Protein AF-A0A8I0SZE8-F1 (afdb_monomer_lite)

Structure (mmCIF, N/CA/C/O backbone):
data_AF-A0A8I0SZE8-F1
#
_entry.id   AF-A0A8I0SZE8-F1
#
loop_
_atom_site.group_PDB
_atom_site.id
_atom_site.type_symbol
_atom_site.label_atom_id
_atom_site.label_alt_id
_atom_site.label_comp_id
_atom_site.label_asym_id
_atom_site.label_entity_id
_atom_site.label_seq_id
_atom_site.pdbx_PDB_ins_code
_atom_site.Cartn_x
_atom_site.Cartn_y
_atom_site.Cartn_z
_atom_site.occupancy
_atom_site.B_iso_or_equiv
_atom_site.auth_seq_id
_atom_site.auth_comp_id
_atom_site.auth_asym_id
_atom_site.auth_atom_id
_atom_site.pdbx_PDB_model_num
ATOM 1 N N . MET A 1 1 ? -25.172 21.418 17.622 1.00 36.47 1 MET A N 1
ATOM 2 C CA . MET A 1 1 ? -24.020 21.881 16.802 1.00 36.47 1 MET A CA 1
ATOM 3 C C . MET A 1 1 ? -23.140 20.658 16.666 1.00 36.47 1 MET A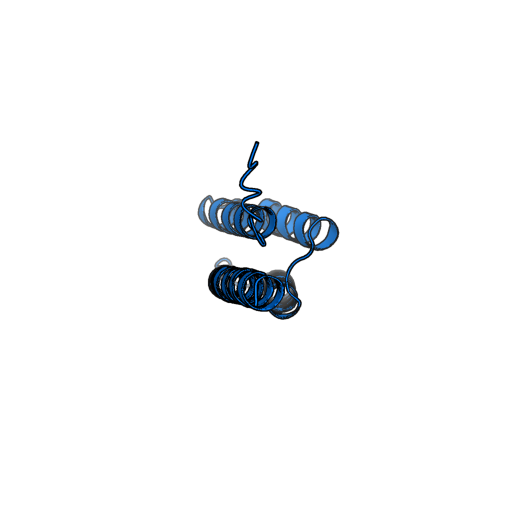 C 1
ATOM 5 O O . MET A 1 1 ? -22.096 20.553 17.294 1.00 36.47 1 MET A O 1
ATOM 9 N N . ASP A 1 2 ? -23.647 19.683 15.924 1.00 39.09 2 ASP A N 1
ATOM 10 C CA . ASP A 1 2 ? -23.094 18.338 15.872 1.00 39.09 2 ASP A CA 1
ATOM 11 C C . ASP A 1 2 ? -22.224 18.283 14.634 1.00 39.09 2 ASP A C 1
ATOM 13 O O . ASP A 1 2 ? -22.675 18.018 13.522 1.00 39.09 2 ASP A O 1
ATOM 17 N N . LYS A 1 3 ? -20.962 18.676 14.817 1.00 39.38 3 LYS A N 1
ATOM 18 C CA . LYS A 1 3 ? -19.938 18.356 13.835 1.00 39.38 3 LYS A CA 1
ATOM 19 C C . LYS A 1 3 ? -19.751 16.850 13.912 1.00 39.38 3 LYS A C 1
ATOM 21 O O . LYS A 1 3 ? -19.012 16.369 14.764 1.00 39.38 3 LYS A O 1
ATOM 26 N N . ASP A 1 4 ? -20.458 16.151 13.032 1.00 42.91 4 ASP A N 1
ATOM 27 C CA . ASP A 1 4 ? -20.156 14.800 12.580 1.00 42.91 4 ASP A CA 1
ATOM 28 C C . ASP A 1 4 ? -18.684 14.786 12.144 1.00 42.91 4 ASP A C 1
ATOM 30 O O . ASP A 1 4 ? -18.330 15.056 10.993 1.00 42.91 4 ASP A O 1
ATOM 34 N N . TYR A 1 5 ? -17.783 14.574 13.102 1.00 44.44 5 TYR A N 1
ATOM 35 C CA . TYR A 1 5 ? -16.401 14.243 12.820 1.00 44.44 5 TYR A CA 1
ATOM 36 C C . TYR A 1 5 ? -16.456 12.848 12.213 1.00 44.44 5 TYR A C 1
ATOM 38 O O . TYR A 1 5 ? -16.372 11.841 12.914 1.00 44.44 5 TYR A O 1
ATOM 46 N N . LYS A 1 6 ? -16.645 12.788 10.892 1.00 50.31 6 LYS A N 1
ATOM 47 C CA . LYS A 1 6 ? -16.295 11.612 10.108 1.00 50.31 6 LYS A CA 1
ATOM 48 C C . LYS A 1 6 ? -14.829 11.353 10.401 1.00 50.31 6 LYS A C 1
ATOM 50 O O . LYS A 1 6 ? -13.952 12.028 9.869 1.00 50.31 6 LYS A O 1
ATOM 55 N N . VAL A 1 7 ? -14.571 10.420 11.308 1.00 56.22 7 VAL A N 1
ATOM 56 C CA . VAL A 1 7 ? -13.226 9.920 11.520 1.00 56.22 7 VAL A CA 1
ATOM 57 C C . VAL A 1 7 ? -12.896 9.139 10.254 1.00 56.22 7 VAL A C 1
ATOM 59 O O . VAL A 1 7 ? -13.357 8.021 10.024 1.00 56.22 7 VAL A O 1
ATOM 62 N N . GLU A 1 8 ? -12.208 9.822 9.351 1.00 63.88 8 GLU A N 1
ATOM 63 C CA . GLU A 1 8 ? -11.745 9.305 8.075 1.00 63.88 8 GLU A CA 1
ATOM 64 C C . GLU A 1 8 ? -10.513 8.434 8.331 1.00 63.88 8 GLU A C 1
ATOM 66 O O . GLU A 1 8 ? -9.372 8.814 8.084 1.00 63.88 8 GLU A O 1
ATOM 71 N N . TYR A 1 9 ? -10.762 7.259 8.919 1.00 74.88 9 TYR A N 1
ATOM 72 C CA . TYR A 1 9 ? -9.723 6.292 9.250 1.00 74.88 9 TYR A CA 1
ATOM 73 C C . TYR A 1 9 ? -8.949 5.899 7.993 1.00 74.88 9 TYR A C 1
ATOM 75 O O . TYR A 1 9 ? -9.532 5.437 7.012 1.00 74.88 9 TYR A O 1
ATOM 83 N N . TYR A 1 10 ? -7.631 6.067 8.048 1.00 83.50 10 TYR A N 1
ATOM 84 C CA . TYR A 1 10 ? -6.682 5.651 7.020 1.00 83.50 10 TYR A CA 1
ATOM 85 C C . TYR A 1 10 ? -6.937 6.204 5.603 1.00 83.50 10 TYR A C 1
ATOM 87 O O . TYR A 1 10 ? -6.527 5.593 4.611 1.00 83.50 10 TYR A O 1
ATOM 95 N N . GLU A 1 11 ? -7.661 7.322 5.458 1.00 86.38 11 GLU A N 1
ATOM 96 C CA . GLU A 1 11 ? -7.936 7.912 4.138 1.00 86.38 11 GLU A CA 1
ATOM 97 C C . GLU A 1 11 ? -6.666 8.453 3.473 1.00 86.38 11 GLU A C 1
ATOM 99 O O . GLU A 1 11 ? -6.490 8.293 2.264 1.00 86.38 11 GLU A O 1
ATOM 104 N N . GLU A 1 12 ? -5.755 9.045 4.246 1.00 89.38 12 GLU A N 1
ATOM 105 C CA . GLU A 1 12 ? -4.487 9.561 3.724 1.00 89.38 12 GLU A CA 1
ATOM 106 C C . GLU A 1 12 ? -3.566 8.431 3.267 1.00 89.38 12 GLU A C 1
ATOM 108 O O . GLU A 1 12 ? -3.031 8.477 2.162 1.00 89.38 12 GLU A O 1
ATOM 113 N N . GLU A 1 13 ? -3.462 7.373 4.065 1.00 90.75 13 GLU A N 1
ATOM 114 C CA . GLU A 1 13 ? -2.728 6.151 3.755 1.00 90.75 13 GLU A CA 1
ATOM 115 C C . GLU A 1 13 ? -3.279 5.463 2.501 1.00 90.75 13 GLU A C 1
ATOM 117 O O . GLU A 1 13 ? -2.523 5.059 1.616 1.00 90.75 13 GLU A O 1
ATOM 122 N N . THR A 1 14 ? -4.607 5.369 2.388 1.00 91.06 14 THR A N 1
ATOM 123 C CA . THR A 1 14 ? -5.269 4.784 1.210 1.00 91.06 14 THR A CA 1
ATOM 124 C C . THR A 1 14 ? -5.000 5.620 -0.035 1.00 91.06 14 THR A C 1
ATOM 126 O O . THR A 1 14 ? -4.726 5.074 -1.106 1.00 91.06 14 THR A O 1
ATOM 129 N N . ARG A 1 15 ? -5.055 6.950 0.096 1.00 91.56 15 ARG A N 1
ATOM 130 C CA . ARG A 1 15 ? -4.765 7.883 -0.995 1.00 91.56 15 ARG A CA 1
ATOM 131 C C . ARG A 1 15 ? -3.313 7.763 -1.449 1.00 91.56 15 ARG A C 1
ATOM 133 O O . ARG A 1 15 ? -3.076 7.700 -2.652 1.00 91.56 15 ARG A O 1
ATOM 140 N N . ALA A 1 16 ? -2.371 7.689 -0.512 1.00 92.19 16 ALA A N 1
ATOM 141 C CA . ALA A 1 16 ? -0.952 7.519 -0.805 1.00 92.19 16 ALA A CA 1
ATOM 142 C C . ALA A 1 16 ? -0.679 6.195 -1.537 1.00 92.19 16 ALA A C 1
ATOM 144 O O . ALA A 1 16 ? -0.063 6.202 -2.599 1.00 92.19 16 ALA A O 1
ATOM 145 N N . LEU A 1 17 ? -1.219 5.074 -1.042 1.00 92.31 17 LEU A N 1
ATOM 146 C CA . LEU A 1 17 ? -1.099 3.768 -1.706 1.00 92.31 17 LEU A CA 1
ATOM 147 C C . LEU A 1 17 ? -1.697 3.761 -3.116 1.00 92.31 17 LEU A C 1
ATOM 149 O O . LEU A 1 17 ? -1.094 3.236 -4.051 1.00 92.31 17 LEU A O 1
ATOM 153 N N . SER A 1 18 ? -2.870 4.374 -3.280 1.00 92.06 18 SER A N 1
ATOM 154 C CA . SER A 1 18 ? -3.527 4.480 -4.585 1.00 92.06 18 SER A CA 1
ATOM 155 C C . SER A 1 18 ? -2.697 5.312 -5.565 1.00 92.06 18 SER A C 1
ATOM 157 O O . SER A 1 18 ? -2.573 4.940 -6.730 1.00 92.06 18 SER A O 1
ATOM 159 N N . ALA A 1 19 ? -2.099 6.415 -5.101 1.00 91.94 19 ALA A N 1
ATOM 160 C CA . ALA A 1 19 ? -1.225 7.251 -5.919 1.00 91.94 19 ALA A CA 1
ATOM 161 C C . ALA A 1 19 ? 0.010 6.474 -6.398 1.00 91.94 19 ALA A C 1
ATOM 163 O O . ALA A 1 19 ? 0.304 6.494 -7.590 1.00 91.94 19 ALA A O 1
ATOM 164 N N . VAL A 1 20 ? 0.660 5.713 -5.511 1.00 92.12 20 VAL A N 1
ATOM 165 C CA . VAL A 1 20 ? 1.811 4.862 -5.861 1.00 92.12 20 VAL A CA 1
ATOM 166 C C . VAL A 1 20 ? 1.434 3.828 -6.928 1.00 92.12 20 VAL A C 1
ATOM 168 O O . VAL A 1 20 ? 2.133 3.695 -7.931 1.00 92.12 20 VAL A O 1
ATOM 171 N N . LEU A 1 21 ? 0.308 3.127 -6.767 1.00 91.00 21 LEU A N 1
ATOM 172 C CA . LEU A 1 21 ? -0.166 2.141 -7.749 1.00 91.00 21 LEU A CA 1
ATOM 173 C C . LEU A 1 21 ? -0.470 2.770 -9.120 1.00 91.00 21 LEU A C 1
ATOM 175 O O . LEU A 1 21 ? -0.142 2.188 -10.155 1.00 91.00 21 LEU A O 1
ATOM 179 N N . LEU A 1 22 ? -1.049 3.974 -9.147 1.00 90.19 22 LEU A N 1
ATOM 180 C CA . LEU A 1 22 ? -1.279 4.723 -10.388 1.00 90.19 22 LEU A CA 1
ATOM 181 C C . LEU A 1 22 ? 0.038 5.181 -11.037 1.00 90.19 22 LEU A C 1
ATOM 183 O O . LEU A 1 22 ? 0.188 5.101 -12.260 1.00 90.19 22 LEU A O 1
ATOM 187 N N . SER A 1 23 ? 1.011 5.623 -10.239 1.00 89.00 23 SER A N 1
ATOM 188 C CA . SER A 1 23 ? 2.355 5.977 -10.710 1.00 89.00 23 SER A CA 1
ATOM 189 C C . SER A 1 23 ? 3.077 4.761 -11.312 1.00 89.00 23 SER A C 1
ATOM 191 O O . SER A 1 23 ? 3.690 4.871 -12.377 1.00 89.00 23 SER A O 1
ATOM 193 N N . LEU A 1 24 ? 2.931 3.575 -10.710 1.00 87.31 24 LEU A N 1
ATOM 194 C CA . LEU A 1 24 ? 3.450 2.316 -11.259 1.00 87.31 24 LEU A CA 1
ATOM 195 C C . LEU A 1 24 ? 2.788 1.956 -12.594 1.00 87.31 24 LEU A C 1
ATOM 197 O O . LEU A 1 24 ? 3.481 1.614 -13.551 1.00 87.31 24 LEU A O 1
ATOM 201 N N . PHE A 1 25 ? 1.462 2.094 -12.692 1.00 84.69 25 PHE A N 1
ATOM 202 C CA . PHE A 1 25 ? 0.719 1.815 -13.925 1.00 84.69 25 PHE A CA 1
ATOM 203 C C . PHE A 1 25 ? 1.087 2.767 -15.074 1.00 84.69 25 PHE A C 1
ATOM 205 O O . PHE A 1 25 ? 1.111 2.371 -16.237 1.00 84.69 25 PHE A O 1
ATOM 212 N N . THR A 1 26 ? 1.422 4.021 -14.762 1.00 84.00 26 THR A N 1
ATOM 213 C CA . THR A 1 26 ? 1.828 5.039 -15.748 1.00 84.00 26 THR A CA 1
ATOM 214 C C . THR A 1 26 ? 3.321 4.991 -16.110 1.00 84.00 26 THR A C 1
ATOM 216 O O . THR A 1 26 ? 3.848 5.945 -16.681 1.00 84.00 26 THR A O 1
ATOM 219 N N . ALA A 1 27 ? 3.992 3.866 -15.826 1.00 71.00 27 ALA A N 1
ATOM 220 C CA . ALA A 1 27 ? 5.399 3.591 -16.131 1.00 71.00 27 ALA A CA 1
ATOM 221 C C . ALA A 1 27 ? 6.412 4.529 -15.440 1.00 71.00 27 ALA A C 1
ATOM 223 O O . ALA A 1 27 ? 7.503 4.764 -15.957 1.00 71.00 27 ALA A O 1
ATOM 224 N N . ARG A 1 28 ? 6.084 5.043 -14.246 1.00 76.12 28 ARG A N 1
ATOM 225 C CA . ARG A 1 28 ? 6.992 5.845 -13.404 1.00 76.12 28 ARG A CA 1
ATOM 226 C C . ARG A 1 28 ? 7.448 5.059 -12.174 1.00 76.12 28 ARG A C 1
ATOM 228 O O . ARG A 1 28 ? 7.271 5.515 -11.049 1.00 76.12 28 ARG A O 1
ATOM 235 N N . ALA A 1 29 ? 8.003 3.866 -12.388 1.00 76.94 29 ALA A N 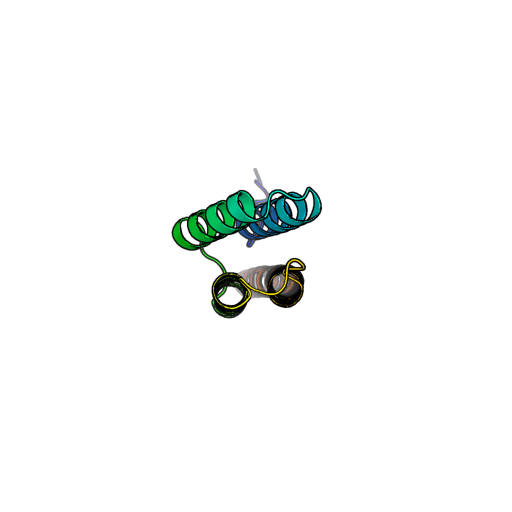1
ATOM 236 C CA . ALA A 1 29 ? 8.268 2.919 -11.304 1.00 76.94 29 ALA A CA 1
ATOM 237 C C . ALA A 1 29 ? 9.240 3.453 -10.238 1.00 76.94 29 ALA A C 1
ATOM 239 O O . ALA A 1 29 ? 8.903 3.426 -9.060 1.00 76.94 29 ALA A O 1
ATOM 240 N N . GLU A 1 30 ? 10.383 4.017 -10.638 1.00 79.38 30 GLU A N 1
ATOM 241 C CA . GLU A 1 30 ? 11.371 4.562 -9.689 1.00 79.38 30 GLU A CA 1
ATOM 242 C C . GLU A 1 30 ? 10.791 5.694 -8.827 1.00 79.38 30 GLU A C 1
ATOM 244 O O . GLU A 1 30 ? 10.983 5.736 -7.613 1.00 79.38 30 GLU A O 1
ATOM 249 N N . ILE A 1 31 ? 10.014 6.589 -9.446 1.00 85.94 31 ILE A N 1
ATOM 250 C CA . ILE A 1 31 ? 9.347 7.690 -8.740 1.00 85.94 31 ILE A CA 1
ATOM 251 C C . ILE A 1 31 ? 8.305 7.129 -7.767 1.00 85.94 31 ILE A C 1
ATOM 253 O O . ILE A 1 31 ? 8.230 7.574 -6.626 1.00 85.94 31 ILE A O 1
ATOM 257 N N . ALA A 1 32 ? 7.535 6.127 -8.195 1.00 89.69 32 ALA A N 1
ATOM 258 C CA . ALA A 1 32 ? 6.491 5.522 -7.379 1.00 89.69 32 ALA A CA 1
ATOM 259 C C . ALA A 1 32 ? 7.051 4.845 -6.119 1.00 8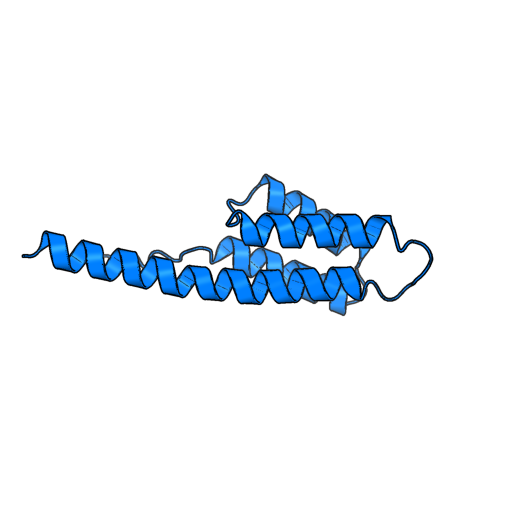9.69 32 ALA A C 1
ATOM 261 O O . ALA A 1 32 ? 6.482 4.999 -5.039 1.00 89.69 32 ALA A O 1
ATOM 262 N N . PHE A 1 33 ? 8.174 4.128 -6.224 1.00 90.25 33 PHE A N 1
ATOM 263 C CA . PHE A 1 33 ? 8.802 3.501 -5.058 1.00 90.25 33 PHE A CA 1
ATOM 264 C C . PHE A 1 33 ? 9.443 4.530 -4.117 1.00 90.25 33 PHE A C 1
ATOM 266 O O . PHE A 1 33 ? 9.294 4.405 -2.902 1.00 90.25 33 PHE A O 1
ATOM 273 N N . GLY A 1 34 ? 10.031 5.611 -4.640 1.00 90.19 34 GLY A N 1
ATOM 274 C CA . GLY A 1 34 ? 10.477 6.731 -3.801 1.00 90.19 34 GLY A CA 1
ATOM 275 C C . GLY A 1 34 ? 9.322 7.435 -3.067 1.00 90.19 34 GLY A C 1
ATOM 276 O O . GLY A 1 34 ? 9.434 7.790 -1.890 1.00 90.19 34 GLY A O 1
ATOM 277 N N . GLU A 1 35 ? 8.172 7.601 -3.727 1.00 91.75 35 GLU A N 1
ATOM 278 C CA . GLU A 1 35 ? 6.944 8.122 -3.109 1.00 91.75 35 GLU A CA 1
ATOM 279 C C . GLU A 1 35 ? 6.395 7.178 -2.028 1.00 91.75 35 GLU A C 1
ATOM 281 O O . GLU A 1 35 ? 5.911 7.638 -0.985 1.00 91.75 35 GLU A O 1
ATOM 286 N N . LEU A 1 36 ? 6.502 5.865 -2.242 1.00 93.44 36 LEU A N 1
ATOM 287 C CA . LEU A 1 36 ? 6.113 4.846 -1.271 1.00 93.44 36 LEU A CA 1
ATOM 288 C C . LEU A 1 36 ? 6.980 4.908 -0.006 1.00 93.44 36 LEU A C 1
ATOM 290 O O . LEU A 1 36 ? 6.429 4.957 1.095 1.00 93.44 36 LEU A O 1
ATOM 294 N N . GLU A 1 37 ? 8.307 4.984 -0.141 1.00 93.62 37 GLU A N 1
ATOM 295 C CA . GLU A 1 37 ? 9.228 5.152 0.994 1.00 93.62 37 GLU A CA 1
ATOM 296 C C . GLU A 1 37 ? 8.916 6.421 1.792 1.00 93.62 37 GLU A C 1
ATOM 298 O O . GLU A 1 37 ? 8.800 6.391 3.021 1.00 93.62 37 GLU A O 1
ATOM 303 N N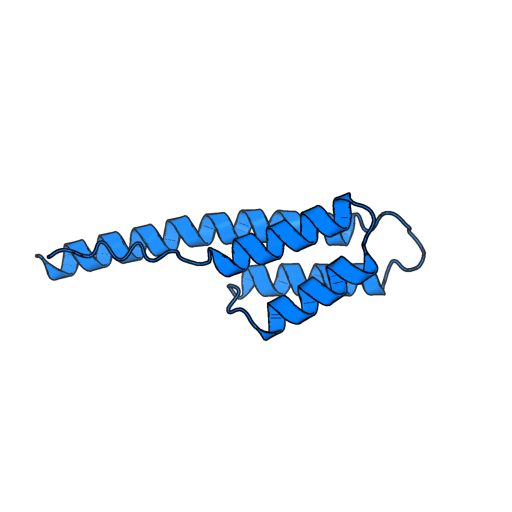 . CYS A 1 38 ? 8.697 7.537 1.090 1.00 92.75 38 CYS A N 1
ATOM 304 C CA . CYS A 1 38 ? 8.300 8.796 1.715 1.00 92.75 38 CYS A CA 1
ATOM 305 C C . CYS A 1 38 ? 6.979 8.661 2.483 1.00 92.75 38 CYS A C 1
ATOM 307 O O . CYS A 1 38 ? 6.828 9.225 3.570 1.00 92.75 38 CYS A O 1
ATOM 309 N N . SER A 1 39 ? 6.016 7.926 1.928 1.00 93.00 39 SER A N 1
ATOM 310 C CA . SER A 1 39 ? 4.713 7.704 2.555 1.00 93.00 39 SER A CA 1
ATOM 311 C C . SER A 1 39 ? 4.838 6.851 3.819 1.00 93.00 39 SER A C 1
ATOM 313 O O . SER A 1 39 ? 4.225 7.184 4.831 1.00 93.00 39 SER A O 1
ATOM 315 N N . LEU A 1 40 ? 5.674 5.808 3.812 1.00 93.31 40 LEU A N 1
ATOM 316 C CA . LEU A 1 40 ? 5.924 4.952 4.981 1.00 93.31 40 LEU A CA 1
ATOM 317 C C . LEU A 1 40 ? 6.556 5.704 6.164 1.00 93.31 40 LEU A C 1
ATOM 319 O O . LEU A 1 40 ? 6.325 5.345 7.324 1.00 93.31 40 LEU A O 1
ATOM 323 N N . GLN A 1 41 ? 7.343 6.745 5.889 1.00 92.44 41 GLN A N 1
ATOM 324 C CA . GLN A 1 41 ? 7.941 7.593 6.923 1.00 92.44 41 GLN A CA 1
ATOM 325 C C . GLN A 1 41 ? 6.957 8.625 7.485 1.00 92.44 41 GLN A C 1
ATOM 327 O O . GLN A 1 41 ? 7.025 8.956 8.667 1.00 92.44 41 GLN A O 1
ATOM 332 N N . LYS A 1 42 ? 6.055 9.146 6.645 1.00 92.38 42 LYS A N 1
ATOM 333 C CA . LYS A 1 42 ? 5.137 10.237 7.009 1.00 92.38 42 LYS A CA 1
ATOM 334 C C . LYS A 1 42 ? 3.821 9.756 7.611 1.00 92.38 42 LYS A C 1
ATOM 336 O O . LYS A 1 42 ? 3.261 10.460 8.445 1.00 92.38 42 LYS A O 1
ATOM 341 N N . LEU A 1 43 ? 3.318 8.604 7.170 1.00 91.00 43 LEU A N 1
ATOM 342 C CA . LEU A 1 43 ? 1.972 8.129 7.487 1.00 91.00 43 LEU A CA 1
ATOM 343 C C . LEU A 1 43 ? 1.982 6.925 8.432 1.00 91.00 43 LEU A C 1
ATOM 345 O O . LEU A 1 43 ? 2.903 6.098 8.449 1.00 91.00 43 LEU A O 1
ATOM 349 N N . ALA A 1 44 ? 0.907 6.802 9.207 1.00 89.06 44 ALA A N 1
ATOM 350 C CA . ALA A 1 44 ? 0.751 5.784 10.233 1.00 89.06 44 ALA A CA 1
ATOM 351 C C . ALA A 1 44 ? 0.010 4.557 9.681 1.00 8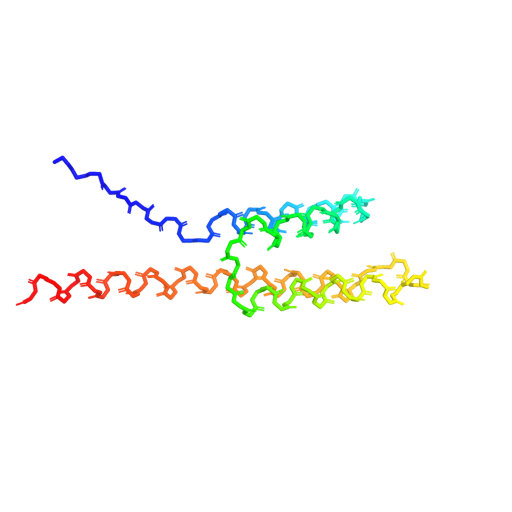9.06 44 ALA A C 1
ATOM 353 O O . ALA A 1 44 ? -1.058 4.175 10.161 1.00 89.06 44 ALA A O 1
ATOM 354 N N . PHE A 1 45 ? 0.607 3.907 8.677 1.00 88.44 45 PHE A N 1
ATOM 355 C CA . PHE A 1 45 ? 0.070 2.662 8.126 1.00 88.44 45 PHE A CA 1
ATOM 356 C C . PHE A 1 45 ? -0.115 1.586 9.209 1.00 88.44 45 PHE A C 1
ATOM 358 O O . PHE A 1 45 ? 0.789 1.395 10.035 1.00 88.44 45 PHE A O 1
ATOM 365 N N . PRO A 1 46 ? -1.221 0.815 9.168 1.00 90.62 46 PRO A N 1
ATOM 366 C CA . PRO A 1 46 ? -1.366 -0.380 9.989 1.00 90.62 46 PRO A CA 1
ATOM 367 C C . PRO A 1 46 ? -0.159 -1.318 9.817 1.00 90.62 46 PRO A C 1
ATOM 369 O O . PRO A 1 46 ? 0.336 -1.456 8.696 1.00 90.62 46 PRO A O 1
ATOM 372 N N . PRO A 1 47 ? 0.301 -2.021 10.871 1.00 89.25 47 PRO A N 1
ATOM 373 C CA . PRO A 1 47 ? 1.519 -2.833 10.803 1.00 89.25 47 PRO A CA 1
ATOM 374 C C . PRO A 1 47 ? 1.527 -3.873 9.675 1.00 89.25 47 PRO A C 1
ATOM 376 O O . PRO A 1 47 ? 2.558 -4.082 9.046 1.00 89.25 47 PRO A O 1
ATOM 379 N N . ALA A 1 48 ? 0.384 -4.507 9.391 1.00 91.50 48 ALA A N 1
ATOM 380 C CA . ALA A 1 48 ? 0.268 -5.471 8.296 1.00 91.50 48 ALA A CA 1
ATOM 381 C C . ALA A 1 48 ? 0.403 -4.803 6.916 1.00 91.50 48 ALA A C 1
ATOM 383 O O . ALA A 1 48 ? 1.105 -5.316 6.053 1.00 91.50 48 ALA A O 1
ATOM 384 N N . VAL A 1 49 ? -0.212 -3.629 6.736 1.00 93.31 49 VAL A N 1
ATOM 385 C CA . VAL A 1 49 ? -0.125 -2.842 5.496 1.00 93.31 49 VAL A CA 1
ATOM 386 C C . VAL A 1 49 ? 1.304 -2.343 5.287 1.00 93.31 49 VAL A C 1
ATOM 388 O O . VAL A 1 49 ? 1.838 -2.464 4.192 1.00 93.31 49 VAL A O 1
ATOM 391 N N . ARG A 1 50 ? 1.956 -1.852 6.349 1.00 94.56 50 ARG A N 1
ATOM 392 C CA . ARG A 1 50 ? 3.358 -1.416 6.311 1.00 94.56 50 ARG A CA 1
ATOM 393 C C . ARG A 1 50 ? 4.290 -2.538 5.849 1.00 94.56 50 ARG A C 1
ATOM 395 O O . ARG A 1 50 ? 5.096 -2.296 4.961 1.00 94.56 50 ARG A O 1
ATOM 402 N N . ARG A 1 51 ? 4.139 -3.753 6.390 1.00 95.38 51 ARG A N 1
ATOM 403 C CA . ARG A 1 51 ? 4.939 -4.917 5.966 1.00 95.38 51 ARG A CA 1
ATOM 404 C C . ARG A 1 51 ? 4.763 -5.227 4.484 1.00 95.38 51 ARG A C 1
ATOM 406 O O . ARG A 1 51 ? 5.753 -5.421 3.798 1.00 95.38 51 ARG A O 1
ATOM 413 N N . LEU A 1 52 ? 3.531 -5.200 3.975 1.00 95.50 52 LEU A N 1
ATOM 414 C CA . LEU A 1 52 ? 3.270 -5.414 2.546 1.00 95.50 52 LEU A CA 1
ATOM 415 C C . LEU A 1 52 ? 3.937 -4.339 1.670 1.00 95.50 52 LEU A C 1
ATOM 417 O O . LEU A 1 52 ? 4.459 -4.650 0.603 1.00 95.50 52 LEU A O 1
ATOM 421 N N . CYS A 1 53 ? 3.968 -3.080 2.118 1.00 94.69 53 CYS A N 1
ATOM 422 C CA . CYS A 1 53 ? 4.705 -2.020 1.426 1.00 94.69 53 CYS A CA 1
ATOM 423 C C . CYS A 1 53 ? 6.227 -2.241 1.460 1.00 94.69 53 CYS A C 1
ATOM 425 O O . CYS A 1 53 ? 6.896 -2.010 0.459 1.00 94.69 53 CYS A O 1
ATOM 427 N N . GLU A 1 54 ? 6.776 -2.682 2.594 1.00 94.62 54 GLU A N 1
ATOM 428 C CA . GLU A 1 54 ? 8.204 -2.999 2.746 1.00 94.62 54 GLU A CA 1
ATOM 429 C C . GLU A 1 54 ? 8.606 -4.202 1.874 1.00 94.62 54 GLU A C 1
ATOM 431 O O . GLU A 1 54 ? 9.616 -4.144 1.177 1.00 94.62 54 GLU A O 1
ATOM 436 N N . GLU A 1 55 ? 7.776 -5.247 1.820 1.00 94.12 55 GLU A N 1
ATOM 437 C CA . GLU A 1 55 ? 7.946 -6.394 0.916 1.00 94.12 55 GLU A CA 1
ATOM 438 C C . GLU A 1 55 ? 7.916 -5.969 -0.559 1.00 94.12 55 GLU A C 1
ATOM 440 O O . GLU A 1 55 ? 8.672 -6.501 -1.376 1.00 94.12 55 GLU A O 1
ATOM 445 N N . ALA A 1 56 ? 7.081 -4.985 -0.913 1.00 92.31 56 ALA A N 1
ATOM 446 C CA . ALA A 1 56 ? 7.050 -4.433 -2.263 1.00 92.31 56 ALA A CA 1
ATOM 447 C C . ALA A 1 56 ? 8.356 -3.706 -2.622 1.00 92.31 56 ALA A C 1
ATOM 449 O O . ALA A 1 56 ? 8.869 -3.892 -3.725 1.00 92.31 56 ALA A O 1
ATOM 450 N N . LEU A 1 57 ? 8.909 -2.919 -1.691 1.00 91.44 57 LEU A N 1
ATOM 451 C CA . LEU A 1 57 ? 10.194 -2.231 -1.865 1.00 91.44 57 LEU A CA 1
ATOM 452 C C . LEU A 1 57 ? 11.358 -3.219 -1.983 1.00 91.44 57 LEU A C 1
ATOM 454 O O . LEU A 1 57 ? 12.218 -3.057 -2.845 1.00 91.44 57 LEU A O 1
ATOM 458 N N . GLN A 1 58 ? 11.361 -4.268 -1.160 1.00 90.69 58 GLN A N 1
ATOM 459 C CA . GLN A 1 58 ? 12.371 -5.322 -1.232 1.00 90.69 58 GLN A CA 1
ATOM 460 C C . GLN A 1 58 ? 12.280 -6.106 -2.548 1.00 90.69 58 GLN A C 1
ATOM 462 O O . GLN A 1 58 ? 13.290 -6.363 -3.191 1.00 90.69 58 GLN A O 1
ATOM 467 N N . SER A 1 59 ? 11.068 -6.437 -2.996 1.00 87.25 59 SER A N 1
ATOM 468 C CA . SER A 1 59 ? 10.880 -7.132 -4.275 1.00 87.25 59 SER A CA 1
ATOM 469 C C . SER A 1 59 ? 11.390 -6.297 -5.451 1.00 87.25 59 SER A C 1
ATOM 471 O O . SER A 1 59 ? 11.953 -6.844 -6.390 1.00 87.25 59 SER A O 1
ATOM 473 N N . HIS A 1 60 ? 11.213 -4.973 -5.401 1.00 83.69 60 HIS A N 1
ATOM 474 C CA . HIS A 1 60 ? 11.726 -4.069 -6.428 1.00 83.69 60 HIS A CA 1
ATOM 475 C C . HIS A 1 60 ? 13.262 -4.032 -6.471 1.00 83.69 60 HIS A C 1
ATOM 477 O O . HIS A 1 60 ? 13.825 -4.018 -7.561 1.00 83.69 60 HIS A O 1
ATOM 483 N N . SER A 1 61 ? 13.938 -4.053 -5.316 1.00 76.75 61 SER A N 1
ATOM 484 C CA . SER A 1 61 ? 15.406 -4.018 -5.260 1.00 76.75 61 SER A CA 1
ATOM 485 C C . SER A 1 61 ? 16.073 -5.345 -5.644 1.00 76.75 61 SER A C 1
ATOM 487 O O . SER A 1 61 ? 17.230 -5.350 -6.063 1.00 76.75 61 SER A O 1
ATOM 489 N N . GLU A 1 62 ? 15.358 -6.467 -5.525 1.00 73.69 62 GLU A N 1
ATOM 490 C CA . GLU A 1 62 ? 15.843 -7.799 -5.907 1.00 73.69 62 GLU A CA 1
ATOM 491 C C . GLU A 1 62 ? 15.618 -8.120 -7.403 1.00 73.69 62 GLU A C 1
ATOM 493 O O . GLU A 1 62 ? 16.434 -8.824 -8.002 1.00 73.69 62 GLU A O 1
ATOM 498 N N . ASP A 1 63 ? 14.562 -7.581 -8.030 1.00 62.84 63 ASP A N 1
ATOM 499 C CA . ASP A 1 63 ? 14.154 -7.863 -9.423 1.00 62.84 63 ASP A CA 1
ATOM 500 C C . ASP A 1 63 ? 14.754 -6.889 -10.473 1.00 62.84 63 ASP A C 1
ATOM 502 O O . ASP A 1 63 ? 14.147 -6.625 -11.511 1.00 62.84 63 ASP A O 1
ATOM 506 N N . GLU A 1 64 ? 15.993 -6.412 -10.295 1.00 55.94 64 GLU A N 1
ATOM 507 C CA . GLU A 1 64 ? 16.732 -5.623 -11.317 1.00 55.94 64 GLU A CA 1
ATOM 508 C C . GLU A 1 64 ? 16.833 -6.333 -12.694 1.00 55.94 64 GLU A C 1
ATOM 510 O O . GLU A 1 64 ? 17.116 -5.715 -13.724 1.00 55.94 64 GLU A O 1
ATOM 515 N N . ALA A 1 65 ? 16.586 -7.648 -12.737 1.00 56.69 65 ALA A N 1
ATOM 516 C CA . ALA A 1 65 ? 16.619 -8.466 -13.946 1.00 56.69 65 ALA A CA 1
ATOM 517 C C . ALA A 1 65 ? 15.263 -8.604 -14.669 1.00 56.69 65 ALA A C 1
ATOM 519 O O . ALA A 1 65 ? 15.262 -8.903 -15.867 1.00 56.69 65 ALA A O 1
ATOM 520 N N . ASP A 1 66 ? 14.125 -8.383 -13.996 1.00 54.34 66 ASP A N 1
ATOM 521 C CA . ASP A 1 66 ? 12.793 -8.684 -14.536 1.00 54.34 66 ASP A CA 1
ATOM 522 C C . ASP A 1 66 ? 11.913 -7.421 -14.556 1.00 54.34 66 ASP A C 1
ATOM 524 O O . ASP A 1 66 ? 11.343 -6.981 -13.561 1.00 54.34 66 ASP A O 1
ATOM 528 N N . ARG A 1 67 ? 11.798 -6.802 -15.740 1.00 58.91 67 ARG A N 1
ATOM 529 C CA . ARG A 1 67 ? 11.228 -5.453 -15.975 1.00 58.91 67 ARG A CA 1
ATOM 530 C C . ARG A 1 67 ? 9.759 -5.252 -15.567 1.00 58.91 67 ARG A C 1
ATOM 532 O O . ARG A 1 67 ? 9.192 -4.200 -15.856 1.00 58.91 67 ARG A O 1
ATOM 539 N N . THR A 1 68 ? 9.099 -6.244 -14.981 1.00 65.56 68 THR A N 1
ATOM 540 C CA . THR A 1 68 ? 7.644 -6.228 -14.787 1.00 65.56 68 THR A CA 1
ATOM 541 C C . THR A 1 68 ? 7.188 -5.826 -13.387 1.00 65.56 68 THR A C 1
ATOM 543 O O . THR A 1 68 ? 5.997 -5.561 -13.235 1.00 65.56 68 THR A O 1
ATOM 546 N N . ASN A 1 69 ? 8.076 -5.720 -12.382 1.00 78.06 69 ASN A N 1
ATOM 547 C CA . ASN A 1 69 ? 7.732 -5.344 -10.992 1.00 78.06 69 ASN A CA 1
ATOM 548 C C . ASN A 1 69 ? 6.501 -6.096 -10.430 1.00 78.06 69 ASN A C 1
ATOM 550 O O . ASN A 1 69 ? 5.803 -5.605 -9.541 1.00 78.06 69 ASN A O 1
ATOM 554 N N . ALA A 1 70 ? 6.187 -7.279 -10.968 1.00 84.88 70 ALA A N 1
ATOM 555 C CA . ALA A 1 70 ? 4.875 -7.895 -10.800 1.00 84.88 70 ALA A CA 1
ATOM 556 C C . ALA A 1 70 ? 4.611 -8.270 -9.337 1.00 84.88 70 ALA A C 1
ATOM 558 O O . ALA A 1 70 ? 3.506 -8.071 -8.831 1.00 84.88 70 ALA A O 1
ATOM 559 N N . ARG A 1 71 ? 5.646 -8.754 -8.640 1.00 87.12 71 ARG A N 1
ATOM 560 C CA . ARG A 1 71 ? 5.591 -9.075 -7.208 1.00 87.12 71 ARG A CA 1
ATOM 561 C C . ARG A 1 71 ? 5.341 -7.834 -6.361 1.00 87.12 71 ARG A C 1
ATOM 563 O O . ARG A 1 71 ? 4.411 -7.834 -5.561 1.00 87.12 71 ARG A O 1
ATOM 570 N N . ALA A 1 72 ? 6.090 -6.761 -6.609 1.00 89.38 72 ALA A N 1
ATOM 571 C CA . ALA A 1 72 ? 5.922 -5.500 -5.898 1.00 89.38 72 ALA A CA 1
ATOM 572 C C . ALA A 1 72 ? 4.508 -4.919 -6.083 1.00 89.38 72 ALA A C 1
ATOM 574 O O . ALA A 1 72 ? 3.865 -4.517 -5.114 1.00 89.38 72 ALA A O 1
ATOM 575 N N . VAL A 1 73 ? 3.975 -4.955 -7.310 1.00 90.44 73 VAL A N 1
ATOM 576 C CA . VAL A 1 73 ? 2.595 -4.528 -7.596 1.00 90.44 73 VAL A CA 1
ATOM 577 C C . VAL A 1 73 ? 1.575 -5.400 -6.857 1.00 90.44 73 VAL A C 1
ATOM 579 O O . VAL A 1 73 ? 0.631 -4.863 -6.280 1.00 90.44 73 VAL A O 1
ATOM 582 N N . CYS A 1 74 ? 1.761 -6.724 -6.817 1.00 91.19 74 CYS A N 1
ATOM 583 C CA . CYS A 1 74 ? 0.869 -7.621 -6.075 1.00 91.19 74 CYS A CA 1
ATOM 584 C C . CYS A 1 74 ? 0.853 -7.307 -4.572 1.00 91.19 74 CYS A C 1
ATOM 586 O O . CYS A 1 74 ? -0.225 -7.226 -3.980 1.00 91.19 74 CYS A O 1
ATOM 588 N N . CYS A 1 75 ? 2.019 -7.071 -3.963 1.00 92.94 75 CYS A N 1
ATOM 589 C CA . CYS A 1 75 ? 2.119 -6.676 -2.557 1.00 92.94 75 CYS A CA 1
ATOM 590 C C . CYS A 1 75 ? 1.371 -5.360 -2.284 1.00 92.94 75 CYS A C 1
ATOM 592 O O . CYS A 1 75 ? 0.620 -5.265 -1.314 1.00 92.94 75 CYS A O 1
ATOM 594 N N . LEU A 1 76 ? 1.495 -4.367 -3.171 1.00 93.69 76 LEU A N 1
ATOM 595 C CA . LEU A 1 76 ? 0.805 -3.080 -3.031 1.00 93.69 76 LEU A CA 1
ATOM 596 C C . LEU A 1 76 ? -0.711 -3.173 -3.228 1.00 93.69 76 LEU A C 1
ATOM 598 O O . LEU A 1 76 ? -1.464 -2.507 -2.517 1.00 93.69 76 LEU A O 1
ATOM 602 N N . LEU A 1 77 ? -1.180 -4.017 -4.148 1.00 93.50 77 LEU A N 1
ATOM 603 C CA . LEU A 1 77 ? -2.610 -4.295 -4.299 1.00 93.50 77 LEU A CA 1
ATOM 604 C C . LEU A 1 77 ? -3.179 -4.951 -3.035 1.00 93.50 77 LEU A C 1
ATOM 606 O O . LEU A 1 77 ? -4.232 -4.539 -2.548 1.00 93.50 77 LEU A O 1
ATOM 610 N N . HIS A 1 78 ? -2.451 -5.903 -2.451 1.00 94.25 78 HIS A N 1
ATOM 611 C CA . HIS A 1 78 ? -2.858 -6.549 -1.205 1.00 94.25 78 HIS A CA 1
ATOM 612 C C . HIS A 1 78 ? -2.824 -5.582 -0.008 1.00 94.25 78 HIS A C 1
ATOM 614 O O . HIS A 1 78 ? -3.686 -5.641 0.873 1.00 94.25 78 HIS A O 1
ATOM 620 N N . ALA A 1 79 ? -1.876 -4.639 0.004 1.00 93.75 79 ALA A N 1
ATOM 621 C CA . ALA A 1 79 ? -1.821 -3.560 0.987 1.00 93.75 79 ALA A CA 1
ATOM 622 C C . ALA A 1 79 ? -3.071 -2.662 0.904 1.00 93.75 79 ALA A C 1
ATOM 624 O O . ALA A 1 79 ? -3.661 -2.324 1.935 1.00 93.75 79 ALA A O 1
ATOM 625 N N . LEU A 1 80 ? -3.511 -2.326 -0.315 1.00 92.38 80 LEU A N 1
ATOM 626 C CA . LEU A 1 80 ? -4.699 -1.504 -0.568 1.00 92.38 80 LEU A CA 1
ATOM 627 C C . LEU A 1 80 ? -6.013 -2.216 -0.190 1.00 92.38 80 LEU A C 1
ATOM 629 O O . LEU A 1 80 ? -6.942 -1.602 0.345 1.00 92.38 80 LEU A O 1
ATOM 633 N N . GLU A 1 81 ? -6.102 -3.521 -0.429 1.00 91.19 81 GLU A N 1
ATOM 634 C CA . GLU A 1 81 ? -7.234 -4.327 0.033 1.00 91.19 81 GLU A CA 1
ATOM 635 C C . GLU A 1 81 ? -7.268 -4.391 1.567 1.00 91.19 81 GLU A C 1
ATOM 637 O O . GLU A 1 81 ? -8.283 -4.074 2.194 1.00 91.19 81 GLU A O 1
ATOM 642 N N . SER A 1 82 ? -6.124 -4.704 2.181 1.00 90.06 82 SER A N 1
ATOM 643 C CA . SER A 1 82 ? -5.987 -4.803 3.636 1.00 90.06 82 SER A CA 1
ATOM 644 C C . SER A 1 82 ? -6.363 -3.500 4.337 1.00 90.06 82 SER A C 1
ATOM 646 O O . SER A 1 82 ? -7.128 -3.520 5.305 1.00 90.06 82 SER A O 1
ATOM 648 N N . ILE A 1 83 ? -5.881 -2.350 3.846 1.00 87.81 83 ILE A N 1
ATOM 649 C CA . ILE A 1 83 ? -6.194 -1.055 4.462 1.00 87.81 83 ILE A CA 1
ATOM 650 C C . ILE A 1 83 ? -7.685 -0.722 4.382 1.00 87.81 83 ILE A C 1
ATOM 652 O O . ILE A 1 83 ? -8.237 -0.152 5.322 1.00 87.81 83 ILE A O 1
ATOM 656 N N . SER A 1 84 ? -8.364 -1.152 3.317 1.00 81.06 84 SER A N 1
ATOM 657 C CA . SER A 1 84 ? -9.816 -1.000 3.186 1.00 81.06 84 SER A CA 1
ATOM 658 C C . SER A 1 84 ? -10.561 -1.828 4.240 1.00 81.06 84 SER A C 1
ATOM 660 O O . SER A 1 84 ? -11.515 -1.339 4.845 1.00 81.06 84 SER A O 1
ATOM 662 N N . GLY A 1 85 ? -10.076 -3.035 4.550 1.00 81.44 85 GLY A N 1
ATOM 663 C CA . GLY A 1 85 ? -10.571 -3.851 5.663 1.00 81.44 85 GLY A CA 1
ATOM 664 C C . GLY A 1 85 ? -10.430 -3.164 7.029 1.00 81.44 85 GLY A C 1
ATOM 665 O O . GLY A 1 85 ? -11.391 -3.129 7.803 1.00 81.44 85 GLY A O 1
ATOM 666 N N . TYR A 1 86 ? -9.279 -2.539 7.308 1.00 80.19 86 TYR A N 1
ATOM 667 C CA . TYR A 1 86 ? -9.059 -1.791 8.556 1.00 80.19 86 TYR A CA 1
ATOM 668 C C . TYR A 1 86 ? -10.069 -0.653 8.747 1.00 80.19 86 TYR A C 1
ATOM 670 O O . TYR A 1 86 ? -10.578 -0.471 9.854 1.00 80.19 86 TYR A O 1
ATOM 678 N N . LYS A 1 87 ? -10.441 0.061 7.674 1.00 77.44 87 LYS A N 1
ATOM 679 C CA . LYS A 1 87 ? -11.472 1.114 7.744 1.00 77.44 87 LYS A CA 1
ATOM 680 C C . LYS A 1 87 ? -12.805 0.593 8.274 1.00 77.44 87 LYS A C 1
ATOM 682 O O . LYS A 1 87 ? -13.482 1.292 9.027 1.00 77.44 87 LYS A O 1
ATOM 687 N N . HIS A 1 88 ? -13.202 -0.616 7.882 1.00 78.06 88 HIS A N 1
ATOM 688 C CA . HIS A 1 88 ? -14.452 -1.218 8.346 1.00 78.06 88 HIS A CA 1
ATOM 689 C C . HIS A 1 88 ? -14.391 -1.594 9.828 1.00 78.06 88 HIS A C 1
ATOM 691 O O . HIS A 1 88 ? -15.344 -1.327 10.562 1.00 78.06 88 HIS A O 1
ATOM 697 N N . VAL A 1 89 ? -13.268 -2.160 10.275 1.00 79.50 89 VAL A N 1
ATOM 698 C CA . VAL A 1 89 ? -13.064 -2.559 11.675 1.00 79.50 89 VAL A CA 1
ATOM 699 C C . VAL A 1 89 ? -13.037 -1.341 12.601 1.00 79.50 89 VAL A C 1
ATOM 701 O O . VAL A 1 89 ? -13.758 -1.329 13.597 1.00 79.50 89 VAL A O 1
ATOM 704 N N . GLU A 1 90 ? -12.289 -0.291 12.255 1.00 79.44 90 GLU A N 1
ATOM 705 C CA . GLU A 1 90 ? -12.224 0.943 13.054 1.00 79.44 90 GLU A CA 1
ATOM 706 C C . GLU A 1 90 ? -13.589 1.632 13.154 1.00 79.44 90 GLU A C 1
ATOM 708 O O . GLU A 1 90 ? -14.019 2.020 14.242 1.00 79.44 90 GLU A O 1
ATOM 713 N N . ARG A 1 91 ? -14.337 1.703 12.042 1.00 79.12 91 ARG A N 1
ATOM 714 C CA . ARG A 1 91 ? -15.711 2.229 12.050 1.00 79.12 91 ARG A CA 1
ATOM 715 C C . ARG A 1 91 ? -16.621 1.429 12.979 1.00 79.12 91 ARG A C 1
ATOM 717 O O . ARG A 1 91 ? -17.373 2.030 13.743 1.00 79.12 91 ARG A O 1
ATOM 724 N N . TYR A 1 92 ? -16.546 0.100 12.939 1.00 80.56 92 TYR A N 1
ATOM 725 C CA . TYR A 1 92 ? -17.330 -0.753 13.831 1.00 80.56 92 TYR A CA 1
ATOM 726 C C . TYR A 1 92 ? -16.963 -0.531 15.306 1.00 80.56 92 TYR A C 1
ATOM 728 O O . TYR A 1 92 ? -17.852 -0.377 16.145 1.00 80.56 92 TYR A O 1
ATOM 736 N N . ILE A 1 93 ? -15.667 -0.469 15.635 1.00 82.12 93 ILE A N 1
ATOM 737 C CA . ILE A 1 93 ? -15.196 -0.217 17.005 1.00 82.12 93 ILE A CA 1
ATOM 738 C C . ILE A 1 93 ? -15.687 1.147 17.499 1.00 82.12 93 ILE A C 1
ATOM 740 O O . ILE A 1 93 ? -16.196 1.235 18.617 1.00 82.12 93 ILE A O 1
ATOM 744 N N . ALA A 1 94 ? -15.585 2.191 16.672 1.00 80.94 94 ALA A N 1
ATOM 745 C CA . ALA A 1 94 ? -16.061 3.529 17.004 1.00 80.94 94 ALA A CA 1
ATOM 746 C C . ALA A 1 94 ? -17.571 3.545 17.288 1.00 80.94 94 ALA A C 1
ATOM 748 O O . ALA A 1 94 ? -17.992 4.046 18.331 1.00 80.94 94 ALA A O 1
ATOM 749 N N . GLN A 1 95 ? -18.374 2.926 16.416 1.00 81.81 95 GLN A N 1
ATOM 750 C CA . GLN A 1 95 ? -19.826 2.809 16.591 1.00 81.81 95 GLN A CA 1
ATOM 751 C C . GLN A 1 95 ? -20.194 2.030 17.861 1.00 81.81 95 GLN A C 1
ATOM 753 O O . GLN A 1 95 ? -21.032 2.479 18.642 1.00 81.81 95 GLN A O 1
ATOM 758 N N . ARG A 1 96 ? -19.539 0.888 18.113 1.00 81.69 96 ARG A N 1
ATOM 759 C CA . ARG A 1 96 ? -19.747 0.095 19.332 1.00 81.69 96 ARG A CA 1
ATOM 760 C C . ARG A 1 96 ? -19.410 0.902 20.583 1.00 81.69 96 ARG A C 1
ATOM 762 O O . ARG A 1 96 ? -20.177 0.897 21.537 1.00 81.69 96 ARG A O 1
ATOM 769 N N . ASN A 1 97 ? -18.265 1.581 20.596 1.00 80.31 97 ASN A N 1
ATOM 770 C CA . ASN A 1 97 ? -17.827 2.346 21.760 1.00 80.31 97 ASN A CA 1
ATOM 771 C C . ASN A 1 97 ? -18.756 3.538 22.030 1.00 80.31 97 ASN A C 1
ATOM 773 O O . ASN A 1 97 ? -19.044 3.813 23.189 1.00 80.31 97 ASN A O 1
ATOM 777 N N . GLN A 1 98 ? -19.283 4.197 20.992 1.00 77.38 98 GLN A N 1
ATOM 778 C CA . GLN A 1 98 ? -20.334 5.205 21.159 1.00 77.38 98 GLN A CA 1
ATOM 779 C C . GLN A 1 98 ? -21.590 4.592 21.790 1.00 77.38 98 GLN A C 1
ATOM 781 O O . GLN A 1 98 ? -22.083 5.121 22.778 1.00 77.38 98 GLN A O 1
ATOM 786 N N . ALA A 1 99 ? -22.065 3.444 21.296 1.00 72.44 99 ALA A N 1
ATOM 787 C CA . ALA A 1 99 ? -23.249 2.779 21.846 1.00 72.44 99 ALA A CA 1
ATOM 788 C C . ALA A 1 99 ? -23.098 2.387 23.331 1.00 72.44 99 ALA A C 1
ATOM 790 O O . ALA A 1 99 ? -24.061 2.493 24.085 1.00 72.44 99 ALA A O 1
ATOM 791 N N . VAL A 1 100 ? -21.896 1.984 23.761 1.00 69.62 100 VAL A N 1
ATOM 792 C CA . VAL A 1 100 ? -21.595 1.640 25.166 1.00 69.62 100 VAL A CA 1
ATOM 793 C C . VAL A 1 100 ? -21.571 2.871 26.079 1.00 69.62 100 VAL A C 1
ATOM 795 O O . VAL A 1 100 ? -21.927 2.755 27.242 1.00 69.62 100 VAL A O 1
ATOM 798 N N . VAL A 1 101 ? -21.174 4.047 25.583 1.00 60.81 101 VAL A N 1
ATOM 799 C CA . VAL A 1 101 ? -21.120 5.286 26.387 1.00 60.81 101 VAL A CA 1
ATOM 800 C C . VAL A 1 101 ? -22.516 5.877 26.646 1.00 60.81 101 VAL A C 1
ATOM 802 O O . VAL A 1 101 ? -22.690 6.633 27.599 1.00 60.81 101 VAL A O 1
ATOM 805 N N . TYR A 1 102 ? -23.512 5.528 25.827 1.00 54.75 102 TYR A N 1
ATOM 806 C CA . TYR A 1 102 ? -24.901 5.988 25.969 1.00 54.75 102 TYR A CA 1
ATOM 807 C C . TYR A 1 102 ? -25.841 4.968 26.646 1.00 54.75 102 TYR A C 1
ATOM 809 O O . TYR A 1 102 ? -27.047 5.217 26.694 1.00 54.75 102 TYR A O 1
ATOM 817 N N . CYS A 1 103 ? -25.316 3.847 27.154 1.00 49.72 103 CYS A N 1
ATOM 818 C CA . CYS A 1 103 ? -26.048 2.854 27.955 1.00 49.72 103 CYS A CA 1
ATOM 819 C C . CYS A 1 103 ? -25.647 2.949 29.430 1.00 49.72 103 CYS A C 1
ATOM 821 O O . CYS A 1 103 ? -26.547 2.779 30.282 1.00 49.72 103 CYS A O 1
#

Radius of gyration: 16.63 Å; chains: 1; bounding box: 43×31×44 Å

Secondary structure (DSSP, 8-state):
--------TTHHHHHHHHHHHHHHHTT-HHHHHHHHHHHHHHS---HHHHHHHHHHHHHHHH-TT-TT-HHHHHHHHHHHHHHHHHHHHHHHHHHHHHHHHT-

Foldseek 3Di:
DDPPPPPPQCPVVLVLLVVLLVCVVVVNPVVSLVSLVVCLVVDD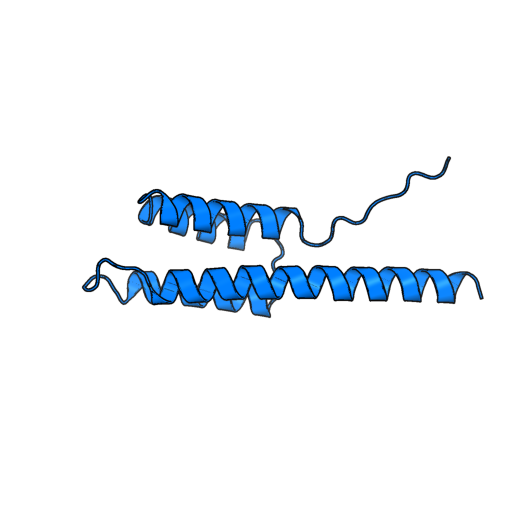QDPQLSVLQVQLNVLVVVPPPPPNSVSSSVSSVVSNVVSVVVSVVVVVVVVVVVVVVVD

Sequence (103 aa):
MDKDYKVEYYEEETRALSAVLLSLFTARAEIAFGELECSLQKLAFPPAVRRLCEEALQSHSEDEADRTNARAVCCLLHALESISGYKHVERYIAQRNQAVVYC

Organism: Citrobacter amalonaticus (NCBI:txid35703)

pLDDT: mean 81.36, std 14.63, range [36.47, 95.5]